Protein AF-A0A2G2MD37-F1 (afdb_monomer_lite)

pLDDT: mean 90.42, std 7.55, range [50.69, 98.19]

Secondary structure (DSSP, 8-state):
--HHHHHHHHHHHHHHHHHHHHHHHHHHHTS--HHHHHHHHHHHHHHHHHHHHHHHHHTS----HHHHHHHHHHHHHHHHHHHHHHHHH---HHHHHHHHHHHHHHHHHHHHHHHHHHHHHHTTT-

Sequence (126 aa):
MPEALLNATILFSIALVLYTIAIWSERLSRQLKKWHVLVFFAGVVTDFIATGITIKFIGAIVFTPHALFGFAALILMLLHFLWALMVLADNNQQRANLFHRFGLFVWGVWLISYLTGFILGMNKLF

Radius of gyration: 15.37 Å; chains: 1; bounding box: 33×20×50 Å

Structure (mmCIF, N/CA/C/O backbone):
data_AF-A0A2G2MD37-F1
#
_entry.id   AF-A0A2G2MD37-F1
#
loop_
_atom_site.group_PDB
_atom_site.id
_atom_site.type_symbol
_atom_site.label_atom_id
_atom_site.label_alt_id
_atom_site.label_comp_id
_atom_site.label_asym_id
_atom_site.label_entity_id
_atom_site.label_seq_id
_atom_site.pdbx_PDB_ins_code
_atom_site.Cartn_x
_atom_site.Cartn_y
_atom_site.Cartn_z
_atom_site.occupancy
_atom_site.B_iso_or_equiv
_atom_site.auth_seq_id
_atom_site.auth_comp_id
_atom_site.auth_asym_id
_atom_site.auth_atom_id
_atom_site.pdbx_PDB_model_num
ATOM 1 N N . MET A 1 1 ? 1.052 0.282 -24.178 1.00 62.75 1 MET A N 1
ATOM 2 C CA . MET A 1 1 ? 1.931 -0.210 -23.089 1.00 62.75 1 MET A CA 1
ATOM 3 C C . MET A 1 1 ? 2.164 -1.706 -23.265 1.00 62.75 1 MET A C 1
ATOM 5 O O . MET A 1 1 ? 1.235 -2.376 -23.695 1.00 62.75 1 MET A O 1
ATOM 9 N N . PRO A 1 2 ? 3.360 -2.224 -22.943 1.00 81.38 2 PRO A N 1
ATOM 10 C CA . PRO A 1 2 ? 3.631 -3.663 -22.865 1.00 81.38 2 PRO A CA 1
ATOM 11 C C . PRO A 1 2 ? 2.653 -4.372 -21.916 1.00 81.38 2 PRO A C 1
ATOM 13 O O . PRO A 1 2 ? 2.324 -3.815 -20.867 1.00 81.38 2 PRO A O 1
ATOM 16 N N . GLU A 1 3 ? 2.230 -5.597 -22.242 1.00 87.00 3 GLU A N 1
ATOM 17 C CA . GLU A 1 3 ? 1.233 -6.357 -21.462 1.00 87.00 3 GLU A CA 1
ATOM 18 C C . GLU A 1 3 ? 1.613 -6.502 -19.980 1.00 87.00 3 GLU A C 1
ATOM 20 O O . GLU A 1 3 ? 0.777 -6.332 -19.096 1.00 87.00 3 GLU A O 1
ATOM 25 N N . ALA A 1 4 ? 2.898 -6.728 -19.689 1.00 88.62 4 ALA A N 1
ATOM 26 C CA . ALA A 1 4 ? 3.391 -6.848 -18.318 1.00 88.62 4 ALA A CA 1
ATOM 27 C C . ALA A 1 4 ? 3.179 -5.565 -17.493 1.00 88.62 4 ALA A C 1
ATOM 29 O O . ALA A 1 4 ? 2.816 -5.640 -16.320 1.00 88.62 4 ALA A O 1
ATOM 30 N N . LEU A 1 5 ? 3.369 -4.388 -18.104 1.00 86.62 5 LEU A N 1
ATOM 31 C CA . LEU A 1 5 ? 3.154 -3.105 -17.433 1.00 86.62 5 LEU A CA 1
ATOM 32 C C . LEU A 1 5 ? 1.667 -2.801 -17.258 1.00 86.62 5 LEU A C 1
ATOM 34 O O . LEU A 1 5 ? 1.291 -2.269 -16.220 1.00 86.62 5 LEU A O 1
ATOM 38 N N . LEU A 1 6 ? 0.819 -3.181 -18.219 1.00 89.31 6 LEU A N 1
ATOM 39 C CA . LEU A 1 6 ? -0.632 -3.074 -18.062 1.00 89.31 6 LEU A CA 1
ATOM 40 C C . LEU A 1 6 ? -1.120 -3.925 -16.879 1.00 89.31 6 LEU A C 1
ATOM 42 O O . LEU A 1 6 ? -1.846 -3.425 -16.021 1.00 89.31 6 LEU A O 1
ATOM 46 N N . ASN A 1 7 ? -0.662 -5.177 -16.788 1.00 91.44 7 ASN A N 1
ATOM 47 C CA . ASN A 1 7 ? -0.989 -6.070 -15.676 1.00 91.44 7 ASN A CA 1
ATOM 48 C C . ASN A 1 7 ? -0.516 -5.499 -14.333 1.00 91.44 7 ASN A C 1
ATOM 50 O O . ASN A 1 7 ? -1.273 -5.512 -13.363 1.00 91.44 7 ASN A O 1
ATOM 54 N N . ALA A 1 8 ? 0.700 -4.944 -14.275 1.00 92.69 8 ALA A N 1
ATOM 55 C CA . ALA A 1 8 ? 1.196 -4.270 -13.078 1.00 92.69 8 ALA A CA 1
ATOM 56 C C . ALA A 1 8 ? 0.317 -3.067 -12.693 1.00 92.69 8 ALA A C 1
ATOM 58 O O . ALA A 1 8 ? -0.060 -2.945 -11.533 1.00 92.69 8 ALA A O 1
ATOM 59 N N . THR A 1 9 ? -0.082 -2.217 -13.645 1.00 91.75 9 THR A N 1
ATOM 60 C CA . THR A 1 9 ? -0.976 -1.071 -13.388 1.00 91.75 9 THR A CA 1
ATOM 61 C C . THR A 1 9 ? -2.352 -1.499 -12.871 1.00 91.75 9 THR A C 1
ATOM 63 O O . THR A 1 9 ? -2.877 -0.881 -11.941 1.00 91.75 9 THR A O 1
ATOM 66 N N . ILE A 1 10 ? -2.928 -2.574 -13.418 1.00 93.31 10 ILE A N 1
ATOM 67 C CA . ILE A 1 10 ? -4.187 -3.144 -12.918 1.00 93.31 10 ILE A CA 1
ATOM 68 C C . ILE A 1 10 ? -4.010 -3.621 -11.473 1.00 93.31 10 ILE A C 1
ATOM 70 O O . ILE A 1 10 ? -4.830 -3.298 -10.617 1.00 93.31 10 ILE A O 1
ATOM 74 N N . LEU A 1 11 ? -2.918 -4.328 -11.170 1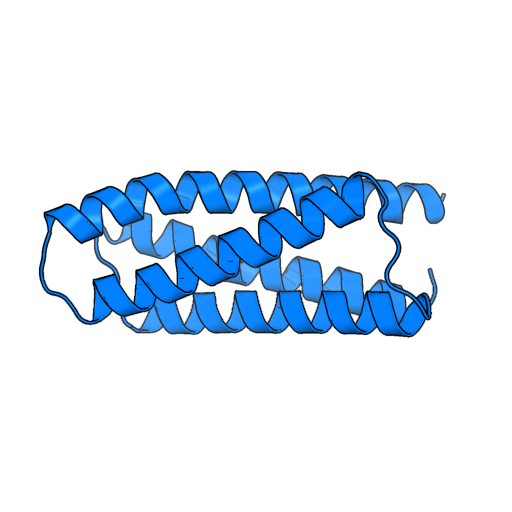.00 96.25 11 LEU A N 1
ATOM 75 C CA . LEU A 1 11 ? -2.629 -4.790 -9.812 1.00 96.25 11 LEU A CA 1
ATOM 76 C C . LEU A 1 11 ? -2.397 -3.625 -8.840 1.00 96.25 11 LEU A C 1
ATOM 78 O O . LEU A 1 11 ? -2.958 -3.649 -7.750 1.00 96.25 11 LEU A O 1
ATOM 82 N N . PHE A 1 12 ? -1.677 -2.571 -9.236 1.00 95.44 12 PHE A N 1
ATOM 83 C CA . PHE A 1 12 ? -1.554 -1.346 -8.434 1.00 95.44 12 PHE A CA 1
ATOM 84 C C . PHE A 1 12 ? -2.924 -0.713 -8.151 1.00 95.44 12 PHE A C 1
ATOM 86 O O . PHE A 1 12 ? -3.188 -0.271 -7.035 1.00 95.44 12 PHE A O 1
ATOM 93 N N . SER A 1 13 ? -3.833 -0.721 -9.129 1.00 95.56 13 SER A N 1
ATOM 94 C CA . SER A 1 13 ? -5.202 -0.214 -8.953 1.00 95.56 13 SER A CA 1
ATOM 95 C C . SER A 1 13 ? -6.015 -1.085 -7.985 1.00 95.56 13 SER A C 1
ATOM 97 O O . SER A 1 13 ? -6.744 -0.571 -7.139 1.00 95.56 13 SER A O 1
ATOM 99 N N . ILE A 1 14 ? -5.869 -2.411 -8.060 1.00 97.50 14 ILE A N 1
ATOM 100 C CA . ILE A 1 14 ? -6.499 -3.345 -7.115 1.00 97.50 14 ILE A CA 1
ATOM 101 C C . ILE A 1 14 ? -5.933 -3.133 -5.705 1.00 97.50 14 ILE A C 1
ATOM 103 O O . ILE A 1 14 ? -6.701 -3.047 -4.747 1.00 97.50 14 ILE A O 1
ATOM 107 N N . ALA A 1 15 ? -4.613 -2.983 -5.571 1.00 97.19 15 ALA A N 1
ATOM 108 C CA . ALA A 1 15 ? -3.956 -2.681 -4.303 1.00 97.19 15 ALA A CA 1
ATOM 109 C C . ALA A 1 15 ? -4.469 -1.366 -3.699 1.00 97.19 15 ALA A C 1
ATOM 111 O O . ALA A 1 15 ? -4.774 -1.333 -2.507 1.00 97.19 15 ALA A O 1
ATOM 112 N N . LEU A 1 16 ? -4.665 -0.324 -4.519 1.00 96.56 16 LEU A N 1
ATOM 113 C CA . LEU A 1 16 ? -5.268 0.945 -4.098 1.00 96.56 16 LEU A CA 1
ATOM 114 C C . LEU A 1 16 ? -6.660 0.728 -3.502 1.00 96.56 16 LEU A C 1
ATOM 116 O O . LEU A 1 16 ? -6.954 1.241 -2.420 1.00 96.56 16 LEU A O 1
ATOM 120 N N . VAL A 1 17 ? -7.520 -0.024 -4.192 1.00 97.56 17 VAL A N 1
ATOM 121 C CA . VAL A 1 17 ? -8.889 -0.295 -3.732 1.00 97.56 17 VAL A CA 1
ATOM 122 C C . VAL A 1 17 ? -8.866 -1.077 -2.422 1.00 97.56 17 VAL A C 1
ATOM 124 O O . VAL A 1 17 ? -9.502 -0.659 -1.455 1.00 97.56 17 VAL A O 1
ATOM 127 N N . LEU A 1 18 ? -8.094 -2.164 -2.351 1.00 97.56 18 LEU A N 1
ATOM 128 C CA . LEU A 1 18 ? -7.967 -2.984 -1.144 1.00 97.56 18 LEU A CA 1
ATOM 129 C C . LEU A 1 18 ? -7.436 -2.167 0.034 1.00 97.56 18 LEU A C 1
ATOM 131 O O . LEU A 1 18 ? -8.015 -2.193 1.120 1.00 97.56 18 LEU A O 1
ATOM 135 N N . TYR A 1 19 ? -6.375 -1.390 -0.178 1.00 95.25 19 TYR A N 1
ATOM 136 C CA . TYR A 1 19 ? -5.783 -0.593 0.885 1.00 95.25 19 TYR A CA 1
ATOM 137 C C . TYR A 1 19 ? -6.728 0.514 1.366 1.00 95.25 19 TYR A C 1
ATOM 139 O O . TYR A 1 19 ? -6.886 0.727 2.569 1.00 95.25 19 TYR A O 1
ATOM 147 N N . THR A 1 20 ? -7.435 1.163 0.441 1.00 96.19 20 THR A N 1
ATOM 148 C CA . THR A 1 20 ? -8.461 2.159 0.772 1.00 96.19 20 THR A CA 1
ATOM 149 C C . THR A 1 20 ? -9.584 1.535 1.593 1.00 96.19 20 THR A C 1
ATOM 151 O O . THR A 1 20 ? -9.944 2.079 2.636 1.00 96.19 20 THR A O 1
ATOM 154 N N . ILE A 1 21 ? -10.096 0.366 1.192 1.00 96.06 21 ILE A N 1
ATOM 155 C CA . ILE A 1 21 ? -11.115 -0.354 1.964 1.00 96.06 21 ILE A CA 1
ATOM 156 C C . ILE A 1 21 ? -10.589 -0.662 3.366 1.00 96.06 21 ILE A C 1
ATOM 158 O O . ILE A 1 21 ? -11.287 -0.375 4.336 1.00 96.06 21 ILE A O 1
ATOM 162 N N . ALA A 1 22 ? -9.368 -1.185 3.496 1.00 93.81 22 ALA A N 1
ATOM 163 C CA . ALA A 1 22 ? -8.785 -1.525 4.790 1.00 93.81 22 ALA A CA 1
ATOM 164 C C . ALA A 1 22 ? -8.716 -0.322 5.746 1.00 93.81 22 ALA A C 1
ATOM 166 O O . ALA A 1 22 ? -9.150 -0.435 6.889 1.00 93.81 22 ALA A O 1
ATOM 167 N N . ILE A 1 23 ? -8.233 0.834 5.280 1.00 93.69 23 ILE A N 1
ATOM 168 C CA . ILE A 1 23 ? -8.053 2.030 6.120 1.00 93.69 23 ILE A CA 1
ATOM 169 C C . ILE A 1 23 ? -9.379 2.729 6.432 1.00 93.69 23 ILE A C 1
ATOM 171 O O . ILE A 1 23 ? -9.628 3.133 7.569 1.00 93.69 23 ILE A O 1
ATOM 175 N N . TRP A 1 24 ? -10.255 2.884 5.440 1.00 94.00 24 TRP A N 1
ATOM 176 C CA . TRP A 1 24 ? -11.491 3.645 5.625 1.00 94.00 24 TRP A CA 1
ATOM 177 C C . TRP A 1 24 ? -12.563 2.862 6.383 1.00 94.00 24 TRP A C 1
ATOM 179 O O . TRP A 1 24 ? -13.283 3.450 7.191 1.00 94.00 24 TRP A O 1
ATOM 189 N N . SER A 1 25 ? -12.656 1.544 6.185 1.00 90.94 25 SER A N 1
ATOM 190 C CA . SER A 1 25 ? -13.580 0.704 6.964 1.00 90.94 25 SER A CA 1
ATOM 191 C C . SER A 1 25 ? -13.181 0.612 8.437 1.00 90.94 25 SER A C 1
ATOM 193 O O . SER A 1 25 ? -14.031 0.686 9.328 1.00 90.94 25 SER A O 1
ATOM 195 N N . GLU A 1 26 ? -11.880 0.540 8.701 1.00 90.50 26 GLU A N 1
ATOM 196 C CA . GLU A 1 26 ? -11.314 0.576 10.04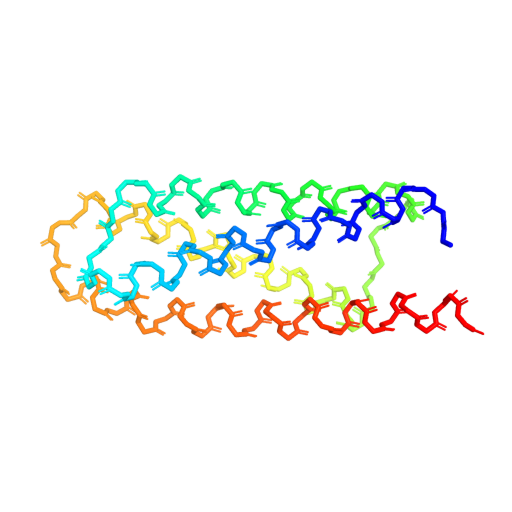0 1.00 90.50 26 GLU A CA 1
ATOM 197 C C . GLU A 1 26 ? -11.666 1.889 10.743 1.00 90.50 26 GLU A C 1
ATOM 199 O O . GLU A 1 26 ? -12.278 1.869 11.815 1.00 90.50 26 GLU A O 1
ATOM 204 N N . ARG A 1 27 ? -11.447 3.021 10.070 1.00 88.12 27 ARG A N 1
ATOM 205 C CA . ARG A 1 27 ? -11.822 4.349 10.564 1.00 88.12 27 ARG A CA 1
ATOM 206 C C . ARG A 1 27 ? -13.324 4.499 10.815 1.00 88.12 27 ARG A C 1
ATOM 208 O O . ARG A 1 27 ? -13.714 5.067 11.834 1.00 88.12 27 ARG A O 1
ATOM 215 N N . LEU A 1 28 ? -14.169 3.999 9.913 1.00 88.19 28 LEU A N 1
ATOM 216 C CA . LEU A 1 28 ? -15.624 4.088 10.061 1.00 88.19 28 LEU A CA 1
ATOM 217 C C . LEU A 1 28 ? -16.129 3.239 11.236 1.00 88.19 28 LEU A C 1
ATOM 219 O O . LEU A 1 28 ? -17.027 3.649 11.967 1.00 88.19 28 LEU A O 1
ATOM 223 N N . SER A 1 29 ? -15.527 2.069 11.441 1.00 84.19 29 SER A N 1
ATOM 224 C CA . SER A 1 29 ? -15.903 1.149 12.516 1.00 84.19 29 SER A CA 1
ATOM 225 C C . SER A 1 29 ? -15.321 1.510 13.890 1.00 84.19 29 SER A C 1
ATOM 227 O O . SER A 1 29 ? -15.759 0.926 14.885 1.00 84.19 29 SER A O 1
ATOM 229 N N . ARG A 1 30 ? -14.366 2.457 13.949 1.00 83.44 30 ARG A N 1
ATOM 230 C CA . ARG A 1 30 ? -13.621 2.893 15.151 1.00 83.44 30 ARG A CA 1
ATOM 231 C C . ARG A 1 30 ? -12.925 1.757 15.911 1.00 83.44 30 ARG A C 1
ATOM 233 O O . ARG A 1 30 ? -12.677 1.865 17.110 1.00 83.44 30 ARG A O 1
ATOM 240 N N . GLN A 1 31 ? -12.681 0.638 15.237 1.00 85.12 31 GLN A N 1
ATOM 241 C CA . GLN A 1 31 ? -12.046 -0.535 15.822 1.00 85.12 31 GLN A CA 1
ATOM 242 C C . GLN A 1 31 ? -11.332 -1.342 14.739 1.00 85.12 31 GLN A C 1
ATOM 244 O O . GLN A 1 31 ? -11.879 -1.598 13.664 1.00 85.12 31 GLN A O 1
ATOM 249 N N . LEU A 1 32 ? -10.126 -1.818 15.033 1.00 88.69 32 LEU A N 1
ATOM 250 C CA . LEU A 1 32 ? -9.416 -2.718 14.135 1.00 88.69 32 LEU A CA 1
ATOM 251 C C . LEU A 1 32 ? -9.973 -4.144 14.272 1.00 88.69 32 LEU A C 1
ATOM 253 O O . LEU A 1 32 ? -9.879 -4.767 15.326 1.00 88.69 32 LEU A O 1
ATOM 257 N N . LYS A 1 33 ? -10.558 -4.677 13.196 1.00 90.31 33 LYS A N 1
ATOM 258 C CA . LYS A 1 33 ? -11.077 -6.049 13.122 1.00 90.31 33 LYS A CA 1
ATOM 259 C C . LYS A 1 33 ? -10.140 -6.925 12.302 1.00 90.31 33 LYS A C 1
ATOM 261 O O . LYS A 1 33 ? -9.474 -6.447 11.386 1.00 90.31 33 LYS A O 1
ATOM 266 N N . LYS A 1 34 ? -10.180 -8.238 12.555 1.00 92.88 34 LYS A N 1
ATOM 267 C CA . LYS A 1 34 ? -9.392 -9.241 11.812 1.00 92.88 34 LYS A CA 1
ATOM 268 C C . LYS A 1 34 ? -9.555 -9.115 10.293 1.00 92.88 34 LYS A C 1
ATOM 270 O O . LYS A 1 34 ? -8.582 -9.232 9.562 1.00 92.88 34 LYS A O 1
ATOM 275 N N . TRP A 1 35 ? -10.768 -8.830 9.817 1.00 93.75 35 TRP A N 1
ATOM 276 C CA . TRP A 1 35 ? -11.021 -8.700 8.384 1.00 93.75 35 TRP A CA 1
ATOM 277 C C . TRP A 1 35 ? -10.355 -7.459 7.762 1.00 93.75 35 TRP A C 1
ATOM 279 O O . TRP A 1 35 ? -9.881 -7.563 6.635 1.00 93.75 35 TRP A O 1
ATOM 289 N N . HIS A 1 36 ? -10.235 -6.331 8.486 1.00 93.69 36 HIS A N 1
ATOM 290 C CA . HIS A 1 36 ? -9.486 -5.159 7.997 1.00 93.69 36 HIS A CA 1
ATOM 291 C C . HIS A 1 36 ? -8.037 -5.552 7.714 1.00 93.69 36 HIS A C 1
ATOM 293 O O . HIS A 1 36 ? -7.497 -5.214 6.669 1.00 93.69 36 HIS A O 1
ATOM 299 N N . VAL A 1 37 ? -7.434 -6.323 8.625 1.00 94.88 37 VAL A N 1
ATOM 300 C CA . VAL A 1 37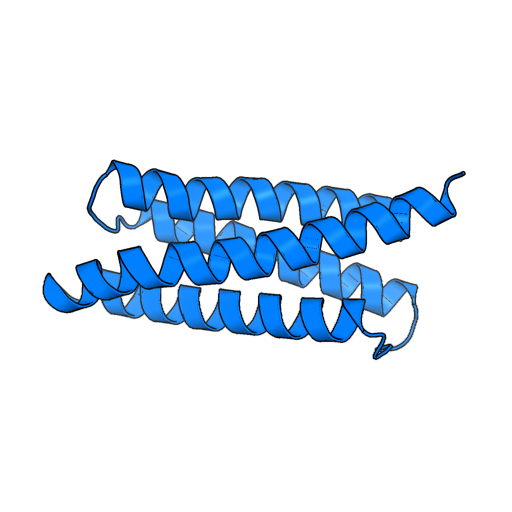 ? -6.058 -6.812 8.493 1.00 94.88 37 VAL A CA 1
ATOM 301 C C . VAL A 1 37 ? -5.920 -7.783 7.320 1.00 94.88 37 VAL A C 1
ATOM 303 O O . VAL A 1 37 ? -4.945 -7.688 6.585 1.00 94.88 37 VAL A O 1
ATOM 306 N N . LEU A 1 38 ? -6.896 -8.667 7.081 1.00 96.88 38 LEU A N 1
ATOM 307 C CA . LEU A 1 38 ? -6.885 -9.557 5.910 1.00 96.88 38 LEU A CA 1
ATOM 308 C C . LEU A 1 38 ? -6.952 -8.779 4.587 1.00 96.88 38 LEU A C 1
ATOM 310 O O . LEU A 1 38 ? -6.189 -9.067 3.667 1.00 96.88 38 LEU A O 1
ATOM 314 N N . VAL A 1 39 ? -7.827 -7.773 4.495 1.00 97.06 39 VAL A N 1
ATOM 315 C CA . VAL A 1 39 ? -7.930 -6.911 3.305 1.00 97.06 39 VAL A CA 1
ATOM 316 C C . VAL A 1 39 ? -6.661 -6.077 3.128 1.00 97.06 39 VAL A C 1
ATOM 318 O O . VAL A 1 39 ? -6.159 -5.945 2.012 1.00 97.06 39 VAL A O 1
ATOM 321 N N . PHE A 1 40 ? -6.094 -5.569 4.224 1.00 96.69 40 PHE A N 1
ATOM 322 C CA . PHE A 1 40 ? -4.834 -4.836 4.197 1.00 96.69 40 PHE A CA 1
ATOM 323 C C . PHE A 1 40 ? -3.691 -5.732 3.696 1.00 96.69 40 PHE A C 1
ATOM 325 O O . PHE A 1 40 ? -2.966 -5.351 2.781 1.00 96.69 40 PHE A O 1
ATOM 332 N N . PHE A 1 41 ? -3.581 -6.954 4.220 1.00 97.69 41 PHE A N 1
ATOM 333 C CA . PHE A 1 41 ? -2.597 -7.933 3.765 1.00 97.69 41 PHE A CA 1
ATOM 334 C C . PHE A 1 41 ? -2.721 -8.211 2.264 1.00 97.69 41 PHE A C 1
ATOM 336 O O . PHE A 1 41 ? -1.723 -8.175 1.549 1.00 97.69 41 PHE A O 1
ATOM 343 N N . ALA A 1 42 ? -3.944 -8.424 1.770 1.00 98.06 42 ALA A N 1
ATOM 344 C CA . ALA A 1 42 ? -4.188 -8.618 0.344 1.00 98.06 42 ALA A CA 1
ATOM 345 C C . ALA A 1 42 ? -3.727 -7.406 -0.483 1.00 98.06 42 ALA A C 1
ATOM 347 O O . ALA A 1 42 ? -3.092 -7.585 -1.522 1.00 98.06 42 ALA A O 1
ATOM 348 N N . GLY A 1 43 ? -3.978 -6.182 -0.004 1.00 97.56 43 GLY A N 1
ATOM 349 C CA . GLY A 1 43 ? -3.476 -4.953 -0.624 1.00 97.56 43 GLY A CA 1
ATOM 350 C C . GLY A 1 43 ? -1.948 -4.914 -0.705 1.00 97.56 43 GLY A C 1
ATOM 351 O O . GLY A 1 43 ? -1.406 -4.710 -1.787 1.00 97.56 43 GLY A O 1
ATOM 352 N N . VAL A 1 44 ? -1.257 -5.194 0.407 1.00 97.50 44 VAL A N 1
ATOM 353 C CA . VAL A 1 44 ? 0.217 -5.237 0.481 1.00 97.50 44 VAL A CA 1
ATOM 354 C C . VAL A 1 44 ? 0.798 -6.266 -0.487 1.00 97.50 44 VAL A C 1
ATOM 356 O O . VAL A 1 44 ? 1.726 -5.967 -1.235 1.00 97.50 44 VAL A O 1
ATOM 359 N N . VAL A 1 45 ? 0.263 -7.490 -0.483 1.00 98.19 45 VAL A N 1
ATOM 360 C CA . VAL A 1 45 ? 0.742 -8.573 -1.353 1.00 98.19 45 VAL A CA 1
ATOM 361 C C . VAL A 1 45 ? 0.531 -8.215 -2.821 1.00 98.19 45 VAL A C 1
ATOM 363 O O . VAL A 1 45 ? 1.425 -8.426 -3.638 1.00 98.19 45 VAL A O 1
ATOM 366 N N . THR A 1 46 ? -0.621 -7.633 -3.155 1.00 97.75 46 THR A N 1
ATOM 367 C CA . THR A 1 46 ? -0.921 -7.199 -4.524 1.00 97.75 46 THR A CA 1
ATOM 368 C C . THR A 1 46 ? 0.062 -6.120 -4.990 1.00 97.75 46 THR A C 1
ATOM 370 O O . THR A 1 46 ? 0.597 -6.225 -6.093 1.00 97.75 46 THR A O 1
ATOM 373 N N . ASP A 1 47 ? 0.362 -5.133 -4.139 1.00 96.75 47 ASP A N 1
ATOM 374 C CA . ASP A 1 47 ? 1.320 -4.055 -4.426 1.00 96.75 47 ASP A CA 1
ATOM 375 C C . ASP A 1 47 ? 2.755 -4.584 -4.607 1.00 96.75 47 ASP A C 1
ATOM 377 O O . ASP A 1 47 ? 3.475 -4.229 -5.548 1.00 96.75 47 ASP A O 1
ATOM 381 N N . PHE A 1 48 ? 3.156 -5.528 -3.752 1.00 97.06 48 PHE A N 1
ATOM 382 C CA . PHE A 1 48 ? 4.448 -6.201 -3.846 1.00 97.06 48 PHE A CA 1
ATOM 383 C C . PHE A 1 48 ? 4.589 -7.000 -5.153 1.00 97.06 48 PHE A C 1
ATOM 385 O O . PHE A 1 48 ? 5.618 -6.912 -5.827 1.00 97.06 48 PHE A O 1
ATOM 392 N N . ILE A 1 49 ? 3.548 -7.739 -5.557 1.00 97.56 49 ILE A N 1
ATOM 393 C CA . ILE A 1 49 ? 3.529 -8.484 -6.826 1.00 97.56 49 ILE A CA 1
ATOM 394 C C . ILE A 1 49 ? 3.603 -7.523 -8.021 1.00 97.56 49 ILE A C 1
ATOM 396 O O . ILE A 1 49 ? 4.400 -7.753 -8.932 1.00 97.56 49 ILE A O 1
ATOM 400 N N . ALA A 1 50 ? 2.826 -6.436 -8.016 1.00 95.62 50 ALA A N 1
ATOM 401 C CA . ALA A 1 50 ? 2.844 -5.423 -9.075 1.00 95.62 50 ALA A CA 1
ATOM 402 C C . ALA A 1 50 ? 4.240 -4.793 -9.244 1.00 95.62 50 ALA A C 1
ATOM 404 O O . ALA A 1 50 ? 4.756 -4.661 -10.362 1.00 95.62 50 ALA A O 1
ATOM 405 N N . THR A 1 51 ? 4.896 -4.488 -8.122 1.00 95.06 51 THR A N 1
ATOM 406 C CA . THR A 1 51 ? 6.278 -3.998 -8.080 1.00 95.06 51 THR A CA 1
ATOM 407 C C . THR A 1 51 ? 7.254 -5.030 -8.654 1.00 95.06 51 THR A C 1
ATOM 409 O O . THR A 1 51 ? 8.081 -4.694 -9.503 1.00 95.06 51 THR A O 1
ATOM 412 N N . GLY A 1 52 ? 7.127 -6.302 -8.264 1.00 95.56 52 GLY A N 1
ATOM 413 C CA . GLY A 1 52 ? 7.959 -7.394 -8.775 1.00 95.56 52 GLY A CA 1
ATOM 414 C C . GLY A 1 52 ? 7.822 -7.608 -10.286 1.00 95.56 52 GLY A C 1
ATOM 415 O O . GLY A 1 52 ? 8.829 -7.770 -10.977 1.00 95.56 52 GLY A O 1
ATOM 416 N N . ILE A 1 53 ? 6.598 -7.542 -10.823 1.00 94.88 53 ILE A N 1
ATOM 417 C CA . ILE A 1 53 ? 6.342 -7.599 -12.273 1.00 94.88 53 ILE A CA 1
ATOM 418 C C . ILE A 1 53 ? 7.031 -6.430 -12.981 1.00 94.88 53 ILE A C 1
ATOM 420 O O . ILE A 1 53 ? 7.688 -6.634 -14.001 1.00 94.88 53 ILE A O 1
ATOM 424 N N . THR A 1 54 ? 6.932 -5.223 -12.419 1.00 92.44 54 THR A N 1
ATOM 425 C CA . THR A 1 54 ? 7.557 -4.018 -12.983 1.00 92.44 54 THR A CA 1
ATOM 426 C C . THR A 1 54 ? 9.082 -4.137 -13.018 1.00 92.44 54 THR A C 1
ATOM 428 O O . THR A 1 54 ? 9.688 -3.897 -14.060 1.00 92.44 54 THR A O 1
ATOM 431 N N . ILE A 1 55 ? 9.713 -4.575 -11.921 1.00 94.00 55 ILE A N 1
ATOM 432 C CA . ILE A 1 55 ? 11.169 -4.789 -11.852 1.00 94.00 55 ILE A CA 1
ATOM 433 C C . ILE A 1 55 ? 11.606 -5.865 -12.847 1.00 94.00 55 ILE A C 1
ATOM 435 O O . ILE A 1 55 ? 12.568 -5.664 -13.587 1.00 94.00 55 ILE A O 1
ATOM 439 N N . LYS A 1 56 ? 10.888 -6.994 -12.905 1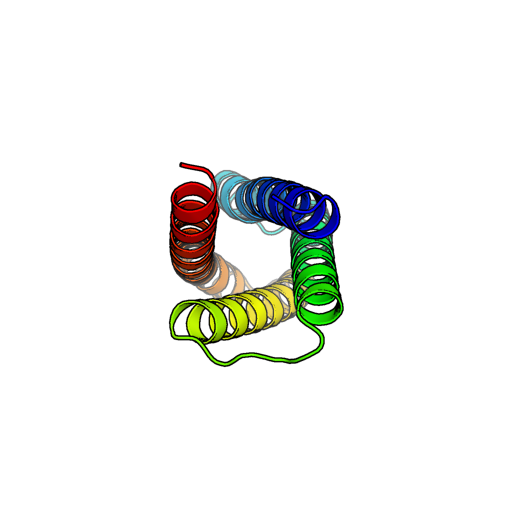.00 94.06 56 LYS A N 1
ATOM 440 C CA . LYS A 1 56 ? 11.191 -8.085 -13.839 1.00 94.06 56 LYS A CA 1
ATOM 441 C C . LYS A 1 56 ? 11.078 -7.632 -15.294 1.00 94.06 56 LYS A C 1
ATOM 443 O O . LYS A 1 56 ? 11.900 -8.032 -16.110 1.00 94.06 56 LYS A O 1
ATOM 448 N N . PHE A 1 57 ? 10.082 -6.806 -15.610 1.00 90.94 57 PHE A N 1
ATOM 449 C CA . PHE A 1 57 ? 9.899 -6.254 -16.948 1.00 90.94 57 PHE A CA 1
ATOM 450 C C . PHE A 1 57 ? 11.017 -5.275 -17.332 1.00 90.94 57 PHE A C 1
ATOM 452 O O . PHE A 1 57 ? 11.532 -5.346 -18.442 1.00 90.94 57 PHE A O 1
ATOM 459 N N . ILE A 1 58 ? 11.409 -4.379 -16.420 1.00 90.25 58 ILE A N 1
ATOM 460 C CA . ILE A 1 58 ? 12.510 -3.430 -16.650 1.00 90.25 58 ILE A CA 1
ATOM 461 C C . ILE A 1 58 ? 13.865 -4.159 -16.719 1.00 90.25 58 ILE A C 1
ATOM 463 O O . ILE A 1 58 ? 14.779 -3.697 -17.397 1.00 90.25 58 ILE A O 1
ATOM 467 N N . GLY A 1 59 ? 14.002 -5.292 -16.025 1.00 92.50 59 GLY A N 1
ATOM 468 C CA . GLY A 1 59 ? 15.234 -6.084 -15.950 1.00 92.50 59 GLY A CA 1
ATOM 469 C C . GLY A 1 59 ? 16.239 -5.579 -14.910 1.00 92.50 59 GLY A C 1
ATOM 470 O O . GLY A 1 59 ? 17.294 -6.183 -14.735 1.00 92.50 59 GLY A O 1
ATOM 471 N N . ALA A 1 60 ? 15.919 -4.494 -14.202 1.00 90.19 60 ALA A N 1
ATOM 472 C CA . ALA A 1 60 ? 16.735 -3.918 -13.140 1.00 90.19 60 ALA A CA 1
ATOM 473 C C . ALA A 1 60 ? 15.877 -3.087 -12.175 1.00 90.19 60 ALA A C 1
ATOM 475 O O . ALA A 1 60 ? 14.793 -2.612 -12.525 1.00 90.19 60 ALA A O 1
ATOM 476 N N . ILE A 1 61 ? 16.392 -2.860 -10.965 1.00 90.31 61 ILE A N 1
ATOM 477 C CA . ILE A 1 61 ? 15.852 -1.839 -10.063 1.00 90.31 61 ILE A CA 1
ATOM 478 C C . ILE A 1 61 ? 16.387 -0.484 -10.525 1.00 90.31 61 ILE A C 1
ATOM 480 O O . ILE A 1 61 ? 17.594 -0.249 -10.504 1.00 90.31 61 ILE A O 1
ATOM 484 N N . VAL A 1 62 ? 15.490 0.411 -10.937 1.00 89.38 62 VAL A N 1
ATOM 485 C CA . VAL A 1 62 ? 15.844 1.760 -11.397 1.00 89.38 62 VAL A CA 1
ATOM 486 C C . VAL A 1 62 ? 15.368 2.786 -10.376 1.00 89.38 62 VAL A C 1
ATOM 488 O O . VAL A 1 62 ? 14.171 2.920 -10.129 1.00 89.38 62 VAL A O 1
ATOM 491 N N . PHE A 1 63 ? 16.301 3.550 -9.810 1.00 89.06 63 PHE A N 1
ATOM 492 C CA . PHE A 1 63 ? 16.013 4.576 -8.805 1.00 89.06 63 PHE A CA 1
ATOM 493 C C . PHE A 1 63 ? 15.648 5.919 -9.445 1.00 89.06 63 PHE A C 1
ATOM 495 O O . PHE A 1 63 ? 16.406 6.884 -9.405 1.00 89.06 63 PHE A O 1
ATOM 502 N N . THR A 1 64 ? 14.464 5.986 -10.050 1.00 90.31 64 THR A N 1
ATOM 503 C CA . THR A 1 64 ? 13.856 7.274 -10.418 1.00 90.31 64 THR A CA 1
ATOM 504 C C . THR A 1 64 ? 13.244 7.948 -9.182 1.00 90.31 64 THR A C 1
ATOM 506 O O . THR A 1 64 ? 12.951 7.252 -8.206 1.00 90.31 64 THR A O 1
ATOM 509 N N . PRO A 1 65 ? 12.974 9.269 -9.200 1.00 89.44 65 PRO A N 1
ATOM 510 C CA . PRO A 1 65 ? 12.252 9.924 -8.109 1.00 89.44 65 PRO A CA 1
ATOM 511 C C . PRO A 1 65 ? 10.930 9.221 -7.776 1.00 89.44 65 PRO A C 1
ATOM 513 O O . PRO A 1 65 ? 10.680 8.911 -6.616 1.00 89.44 65 PRO A O 1
ATOM 516 N N . HIS A 1 66 ? 10.131 8.870 -8.790 1.00 88.94 66 HIS A N 1
ATOM 517 C CA . HIS A 1 66 ? 8.898 8.106 -8.589 1.00 88.94 66 HIS A CA 1
ATOM 518 C C . HIS A 1 66 ? 9.165 6.732 -7.953 1.00 88.94 66 HIS A C 1
ATOM 520 O O . HIS A 1 66 ? 8.495 6.379 -6.990 1.00 88.94 66 HIS A O 1
ATOM 526 N N . ALA A 1 67 ? 10.162 5.980 -8.431 1.00 90.25 67 ALA A N 1
ATOM 527 C CA . ALA A 1 67 ? 10.486 4.667 -7.871 1.00 90.25 67 ALA A CA 1
ATOM 528 C C . ALA A 1 67 ? 10.945 4.753 -6.406 1.00 90.25 67 ALA A C 1
ATOM 530 O O . ALA A 1 67 ? 10.541 3.928 -5.595 1.00 90.25 67 ALA A O 1
ATOM 531 N N . LEU A 1 68 ? 11.734 5.770 -6.042 1.00 92.38 68 LEU A N 1
ATOM 532 C CA . LEU A 1 68 ? 12.127 6.019 -4.652 1.00 92.38 68 LEU A CA 1
ATOM 533 C C . LEU A 1 68 ? 10.907 6.298 -3.765 1.00 92.38 68 LEU A C 1
ATOM 535 O O . LEU A 1 68 ? 10.770 5.684 -2.707 1.00 92.38 68 LEU A O 1
ATOM 539 N N . PHE A 1 69 ? 9.995 7.165 -4.216 1.00 92.56 69 PHE A N 1
ATOM 540 C CA . PHE A 1 69 ? 8.727 7.416 -3.525 1.00 92.56 69 PHE A CA 1
ATOM 541 C C . PHE A 1 69 ? 7.845 6.158 -3.445 1.00 92.56 69 PHE A C 1
ATOM 543 O O . PHE A 1 69 ? 7.233 5.907 -2.409 1.00 92.56 69 PHE A O 1
ATOM 550 N N . GLY A 1 70 ? 7.807 5.342 -4.499 1.00 93.12 70 GLY A N 1
ATOM 551 C CA . GLY A 1 70 ? 7.118 4.049 -4.550 1.00 93.12 70 GLY A CA 1
ATOM 552 C C . GLY A 1 70 ? 7.645 3.062 -3.521 1.00 93.12 70 GLY A C 1
ATOM 553 O O . GLY A 1 70 ? 6.882 2.573 -2.693 1.00 93.12 70 GLY A O 1
ATOM 554 N N . PHE A 1 71 ? 8.956 2.828 -3.501 1.00 94.81 71 PHE A N 1
ATOM 555 C CA . PHE A 1 71 ? 9.573 1.931 -2.527 1.00 94.81 71 PHE A CA 1
ATOM 556 C C . PHE A 1 71 ? 9.391 2.426 -1.092 1.00 94.81 71 PHE A C 1
ATOM 558 O O . PHE A 1 71 ? 9.063 1.629 -0.215 1.00 94.81 71 PHE A O 1
ATOM 565 N N . ALA A 1 72 ? 9.541 3.731 -0.847 1.00 95.31 72 ALA A N 1
ATOM 566 C CA . ALA A 1 72 ? 9.291 4.308 0.470 1.00 95.31 72 ALA A CA 1
ATOM 567 C C . ALA A 1 72 ? 7.833 4.104 0.914 1.00 95.31 72 ALA A C 1
ATOM 569 O O . ALA A 1 72 ? 7.592 3.713 2.056 1.00 95.31 72 ALA A O 1
ATOM 570 N N . ALA A 1 73 ? 6.866 4.306 0.013 1.00 95.25 73 ALA A N 1
ATOM 571 C CA . ALA A 1 73 ? 5.452 4.077 0.290 1.00 95.25 73 ALA A CA 1
ATOM 572 C C . ALA A 1 73 ? 5.142 2.599 0.576 1.00 95.25 73 ALA A C 1
ATOM 574 O O . ALA A 1 73 ? 4.445 2.313 1.548 1.00 95.25 73 ALA A O 1
ATOM 575 N N . LEU A 1 74 ? 5.694 1.664 -0.204 1.00 95.50 74 LEU A N 1
ATOM 576 C CA . LEU A 1 74 ? 5.521 0.223 0.009 1.00 95.50 74 LEU A CA 1
ATOM 577 C C . LEU A 1 74 ? 6.128 -0.230 1.347 1.00 95.50 74 LEU A C 1
ATOM 579 O O . LEU A 1 74 ? 5.492 -0.967 2.100 1.00 95.50 74 LEU A O 1
ATOM 583 N N . ILE A 1 75 ? 7.329 0.248 1.691 1.00 96.31 75 ILE A N 1
ATOM 584 C CA . ILE A 1 75 ? 7.957 -0.029 2.993 1.00 96.31 75 ILE A CA 1
ATOM 585 C C . ILE A 1 75 ? 7.095 0.531 4.129 1.00 96.31 75 ILE A C 1
ATOM 587 O O . ILE A 1 75 ? 6.843 -0.162 5.113 1.00 96.31 75 ILE A O 1
ATOM 591 N N . LEU A 1 76 ? 6.607 1.765 3.998 1.00 95.62 76 LEU A N 1
ATOM 592 C CA . LEU A 1 76 ? 5.761 2.388 5.013 1.00 95.62 76 LEU A CA 1
ATOM 593 C C . LEU A 1 76 ? 4.430 1.638 5.181 1.00 95.62 76 LEU A C 1
ATOM 595 O O . LEU A 1 76 ? 3.984 1.421 6.308 1.00 95.62 76 LEU A O 1
ATOM 599 N N . MET A 1 77 ? 3.829 1.191 4.078 1.00 95.25 77 MET A N 1
ATOM 600 C CA . MET A 1 77 ? 2.625 0.362 4.059 1.00 95.25 77 MET A CA 1
ATOM 601 C C . MET A 1 77 ? 2.858 -0.983 4.767 1.00 95.25 77 MET A C 1
ATOM 603 O O . MET A 1 77 ? 2.039 -1.387 5.592 1.00 95.25 77 MET A O 1
ATOM 607 N N . LEU A 1 78 ? 3.998 -1.638 4.516 1.00 96.12 78 LEU A N 1
ATOM 608 C CA . LEU A 1 78 ? 4.413 -2.872 5.194 1.00 96.12 78 LEU A CA 1
ATOM 609 C C . LEU A 1 78 ? 4.597 -2.673 6.702 1.00 96.12 78 LEU A C 1
ATOM 611 O O . LEU A 1 78 ? 4.063 -3.445 7.497 1.00 96.12 78 LEU A O 1
ATOM 615 N N . LEU A 1 79 ? 5.312 -1.623 7.112 1.00 95.31 79 LEU A N 1
ATOM 616 C CA . LEU A 1 79 ? 5.494 -1.291 8.528 1.00 95.31 79 LEU A CA 1
ATOM 617 C C . LEU A 1 79 ? 4.151 -1.010 9.210 1.00 95.31 79 LEU A C 1
ATOM 619 O O . LEU A 1 79 ? 3.912 -1.458 10.332 1.00 95.31 79 LEU A O 1
ATOM 623 N N . HIS A 1 80 ? 3.246 -0.316 8.521 1.00 94.62 80 HIS A N 1
ATOM 624 C CA . HIS A 1 80 ? 1.907 -0.059 9.028 1.00 94.62 80 HIS A CA 1
ATOM 625 C C . HIS A 1 80 ? 1.075 -1.344 9.152 1.00 94.62 80 HIS A C 1
ATOM 627 O O . HIS A 1 80 ? 0.376 -1.519 10.148 1.00 94.62 80 HIS A O 1
ATOM 633 N N . PHE A 1 81 ? 1.196 -2.278 8.208 1.00 95.38 81 PHE A N 1
ATOM 634 C CA . PHE A 1 81 ? 0.565 -3.594 8.302 1.00 95.38 81 PHE A CA 1
ATOM 635 C C . PHE A 1 81 ? 1.080 -4.404 9.503 1.00 95.38 81 PHE A C 1
ATOM 637 O O . PHE A 1 81 ? 0.283 -4.959 10.261 1.00 95.38 81 PHE A O 1
ATOM 644 N N . LEU A 1 82 ? 2.396 -4.423 9.739 1.00 94.50 82 LEU A N 1
ATOM 645 C CA . LEU A 1 82 ? 2.971 -5.069 10.925 1.00 94.50 82 LEU A CA 1
ATOM 646 C C . LEU A 1 82 ? 2.447 -4.436 12.218 1.00 94.50 82 LEU A C 1
ATOM 648 O O . LEU A 1 82 ? 2.112 -5.143 13.168 1.00 94.50 82 LEU A O 1
ATOM 652 N N . TRP A 1 83 ? 2.303 -3.111 12.243 1.00 93.38 83 TRP A N 1
ATOM 653 C CA . TRP A 1 83 ? 1.695 -2.428 13.378 1.00 93.38 83 TRP A CA 1
ATOM 654 C C . TRP A 1 83 ? 0.212 -2.799 13.545 1.00 93.38 83 TRP A C 1
ATOM 656 O O . TRP A 1 83 ? -0.237 -3.006 14.671 1.00 93.38 83 TRP A O 1
ATOM 666 N N . ALA A 1 84 ? -0.535 -2.987 12.454 1.00 92.56 84 ALA A N 1
ATOM 667 C CA . ALA A 1 84 ? -1.919 -3.461 12.507 1.00 92.56 84 ALA A CA 1
ATOM 668 C C . ALA A 1 84 ? -2.016 -4.839 13.183 1.00 92.56 84 ALA A C 1
ATOM 670 O O . ALA A 1 84 ? -2.900 -5.060 14.008 1.00 92.56 84 ALA A O 1
ATOM 671 N N . LEU A 1 85 ? -1.079 -5.751 12.901 1.00 93.06 85 LEU A N 1
ATOM 672 C CA . LEU A 1 85 ? -1.009 -7.050 13.579 1.00 93.06 85 LEU A CA 1
ATOM 673 C C . LEU A 1 85 ? -0.769 -6.898 15.085 1.00 93.06 85 LEU A C 1
ATOM 675 O O . LEU A 1 85 ? -1.436 -7.560 15.879 1.00 93.06 85 LEU A O 1
ATOM 679 N N . MET A 1 86 ? 0.136 -5.999 15.484 1.00 91.38 86 MET A N 1
ATOM 680 C CA . MET A 1 86 ? 0.406 -5.728 16.901 1.00 91.38 86 MET A CA 1
ATOM 681 C C . MET A 1 86 ? -0.809 -5.124 17.613 1.00 91.38 86 MET A C 1
ATOM 683 O O . MET A 1 86 ? -1.117 -5.536 18.725 1.00 91.38 86 MET A O 1
ATOM 687 N N . VAL A 1 87 ? -1.512 -4.177 16.980 1.00 90.81 87 VAL A N 1
ATOM 688 C CA . VAL A 1 87 ? -2.729 -3.551 17.530 1.00 90.81 87 VAL A CA 1
ATOM 689 C C . VAL A 1 87 ? -3.884 -4.544 17.594 1.00 90.81 87 VAL A C 1
ATOM 691 O O . VAL A 1 87 ? -4.667 -4.496 18.527 1.00 90.81 87 VAL A O 1
ATOM 694 N N . LEU A 1 88 ? -3.998 -5.468 16.642 1.00 89.81 88 LEU A N 1
ATOM 695 C CA . LEU A 1 88 ? -5.034 -6.500 16.671 1.00 89.81 88 LEU A CA 1
ATOM 696 C C . LEU A 1 88 ? -4.796 -7.533 17.786 1.00 89.81 88 LEU A C 1
ATOM 698 O O . LEU A 1 88 ? -5.755 -8.066 18.343 1.00 89.81 88 LEU A O 1
ATOM 702 N N . ALA A 1 89 ? -3.531 -7.840 18.085 1.00 87.56 89 ALA A N 1
ATOM 703 C CA . ALA A 1 89 ? -3.149 -8.758 19.158 1.00 87.56 89 ALA A CA 1
ATOM 704 C C . ALA A 1 89 ? -3.273 -8.134 20.557 1.00 87.56 89 ALA A C 1
ATOM 706 O O . ALA A 1 89 ? -3.219 -8.847 21.558 1.00 87.56 89 ALA A O 1
ATOM 707 N N . ASP A 1 90 ? -3.430 -6.816 20.631 1.00 81.44 90 ASP A N 1
ATOM 708 C CA . ASP A 1 90 ? -3.367 -6.062 21.863 1.00 81.44 90 ASP A CA 1
ATOM 709 C C . ASP A 1 90 ? -4.652 -5.269 22.128 1.00 81.44 90 ASP A C 1
ATOM 711 O O . ASP A 1 90 ? -5.165 -4.556 21.276 1.00 81.44 90 ASP A O 1
ATOM 715 N N . ASN A 1 91 ? -5.161 -5.334 23.356 1.00 73.62 91 ASN A N 1
ATOM 716 C CA . ASN A 1 91 ? -6.441 -4.717 23.709 1.00 73.62 91 ASN A CA 1
ATOM 717 C C . ASN A 1 91 ? -6.295 -3.255 24.195 1.00 73.62 91 ASN A C 1
ATOM 719 O O . ASN A 1 91 ? -7.152 -2.744 24.918 1.00 73.62 91 ASN A O 1
ATOM 723 N N . ASN A 1 92 ? -5.192 -2.571 23.854 1.00 80.00 92 ASN A N 1
ATOM 724 C CA . ASN A 1 92 ? -4.906 -1.214 24.321 1.00 80.00 92 ASN A CA 1
ATOM 725 C C . ASN A 1 92 ? -5.533 -0.147 23.408 1.00 80.00 92 ASN A C 1
ATOM 727 O O . ASN A 1 92 ? -5.058 0.138 22.305 1.00 80.00 92 ASN A O 1
ATOM 731 N N . GLN A 1 93 ? -6.554 0.532 23.929 1.00 78.06 93 GLN A N 1
ATOM 732 C CA . GLN A 1 93 ? -7.272 1.598 23.225 1.00 78.06 93 GLN A CA 1
ATOM 733 C C . GLN A 1 93 ? -6.383 2.790 22.822 1.00 78.06 93 GLN A C 1
ATOM 735 O O . GLN A 1 93 ? -6.638 3.426 21.798 1.00 78.06 93 GLN A O 1
ATOM 740 N N . GLN A 1 94 ? -5.321 3.101 23.575 1.00 80.25 94 GLN A N 1
ATOM 741 C CA . GLN A 1 94 ? -4.404 4.190 23.214 1.00 80.25 94 GLN A CA 1
ATOM 742 C C . GLN A 1 94 ? -3.608 3.852 21.948 1.00 80.25 94 GLN A C 1
ATOM 744 O O . GLN A 1 94 ? -3.466 4.700 21.064 1.00 80.25 94 GLN A O 1
ATOM 749 N N . ARG A 1 95 ? -3.141 2.600 21.823 1.00 80.25 95 ARG A N 1
ATOM 750 C CA . ARG A 1 95 ? -2.419 2.125 20.631 1.00 80.25 95 ARG A CA 1
ATOM 751 C C . ARG A 1 95 ? -3.323 2.100 19.400 1.00 80.25 95 ARG A C 1
ATOM 753 O O . ARG A 1 95 ? -2.895 2.553 18.341 1.00 80.25 95 ARG A O 1
ATOM 760 N N . ALA A 1 96 ? -4.576 1.672 19.555 1.00 81.38 96 ALA A N 1
ATOM 761 C CA . ALA A 1 96 ? -5.571 1.713 18.483 1.00 81.38 96 ALA A CA 1
ATOM 762 C C . ALA A 1 96 ? -5.852 3.147 17.990 1.00 81.38 96 ALA A C 1
ATOM 764 O O . ALA A 1 96 ? -5.873 3.405 16.788 1.00 81.38 96 ALA A O 1
ATOM 765 N N . ASN A 1 97 ? -5.976 4.115 18.903 1.00 81.62 97 ASN A N 1
ATOM 766 C CA . ASN A 1 97 ? -6.187 5.518 18.532 1.00 81.62 97 ASN A CA 1
ATOM 767 C C . ASN A 1 97 ? -4.997 6.133 17.781 1.00 81.62 97 ASN A C 1
ATOM 769 O O . ASN A 1 97 ? -5.192 6.931 16.858 1.00 81.62 97 ASN A O 1
ATOM 773 N N . LEU A 1 98 ? -3.764 5.780 18.158 1.00 83.94 98 LEU A N 1
ATOM 774 C CA . LEU A 1 98 ? -2.574 6.240 17.443 1.00 83.94 98 LEU A CA 1
ATOM 775 C C . LEU A 1 98 ? -2.500 5.617 16.041 1.00 83.94 98 LEU A C 1
ATOM 777 O O . LEU A 1 98 ? -2.256 6.329 15.065 1.00 83.94 98 LEU A O 1
ATOM 781 N N . PHE A 1 99 ? -2.803 4.321 15.938 1.00 86.06 99 PHE A N 1
ATOM 782 C CA . PHE A 1 99 ? -2.890 3.591 14.675 1.00 86.06 99 PHE A CA 1
ATOM 783 C C . PHE A 1 99 ? -3.908 4.223 13.710 1.00 86.06 99 PHE A C 1
ATOM 785 O O . PHE A 1 99 ? -3.559 4.502 12.564 1.00 86.06 99 PHE A O 1
ATOM 792 N N . HIS A 1 100 ? -5.110 4.569 14.188 1.00 83.69 100 HIS A N 1
ATOM 793 C CA . HIS A 1 100 ? -6.153 5.256 13.407 1.00 83.69 100 HIS A CA 1
ATOM 794 C C . HIS A 1 100 ? -5.680 6.556 12.735 1.00 83.69 100 HIS A C 1
ATOM 796 O O . HIS A 1 100 ? -6.081 6.889 11.610 1.00 83.69 100 HIS A O 1
ATOM 802 N N . ARG A 1 101 ? -4.876 7.355 13.448 1.00 84.06 101 ARG A N 1
ATOM 803 C CA . ARG A 1 101 ? -4.355 8.631 12.931 1.00 84.06 101 ARG A CA 1
ATOM 804 C C . ARG A 1 101 ? -3.222 8.394 11.947 1.00 84.06 101 ARG A C 1
ATOM 806 O O . ARG A 1 101 ? -3.212 8.997 10.877 1.00 84.06 101 ARG A O 1
ATOM 813 N N . PHE A 1 102 ? -2.307 7.497 12.300 1.00 89.06 102 PHE A N 1
ATOM 814 C CA . PHE A 1 102 ? -1.149 7.178 11.480 1.00 89.06 102 PHE A CA 1
ATOM 815 C C . PHE A 1 102 ? -1.540 6.499 10.161 1.00 89.06 102 PHE A C 1
ATOM 817 O O . PHE A 1 102 ? -0.981 6.829 9.120 1.00 89.06 102 PHE A O 1
ATOM 824 N N . GLY A 1 103 ? -2.556 5.632 10.164 1.00 88.62 103 GLY A N 1
ATOM 825 C CA . GLY A 1 103 ? -2.986 4.917 8.961 1.00 88.62 103 GLY A CA 1
ATOM 826 C C . GLY A 1 103 ? -3.483 5.816 7.835 1.00 88.62 103 GLY A C 1
ATOM 827 O O . GLY A 1 103 ? -3.178 5.556 6.674 1.00 88.62 103 GLY A O 1
ATOM 828 N N . LEU A 1 104 ? -4.154 6.929 8.157 1.00 91.75 104 LEU A N 1
ATOM 829 C CA . LEU A 1 104 ? -4.557 7.908 7.141 1.00 91.75 104 LEU A CA 1
ATOM 830 C C . LEU A 1 104 ? -3.346 8.605 6.507 1.00 91.75 104 LEU A C 1
ATOM 832 O O . LEU A 1 104 ? -3.348 8.860 5.305 1.00 91.75 104 LEU A O 1
ATOM 836 N N . PHE A 1 105 ? -2.316 8.901 7.304 1.00 94.06 105 PHE A N 1
ATOM 837 C CA . PHE A 1 105 ? -1.081 9.493 6.798 1.00 94.06 105 PHE A CA 1
ATOM 838 C C . PHE A 1 105 ? -0.364 8.535 5.840 1.00 94.06 105 PHE A C 1
ATOM 840 O O . PHE A 1 105 ? -0.047 8.928 4.719 1.00 94.06 105 PHE A O 1
ATOM 847 N N . VAL A 1 106 ? -0.176 7.272 6.240 1.00 94.50 106 VAL A N 1
ATOM 848 C CA . VAL A 1 106 ? 0.468 6.256 5.388 1.00 94.50 106 VAL A CA 1
ATOM 849 C C . VAL A 1 106 ? -0.317 6.044 4.096 1.00 94.50 106 VAL A C 1
ATOM 851 O O . VAL A 1 106 ? 0.268 6.029 3.014 1.00 94.50 106 VAL A O 1
ATOM 854 N N . TRP A 1 107 ? -1.646 5.967 4.192 1.00 95.81 107 TRP A N 1
ATOM 855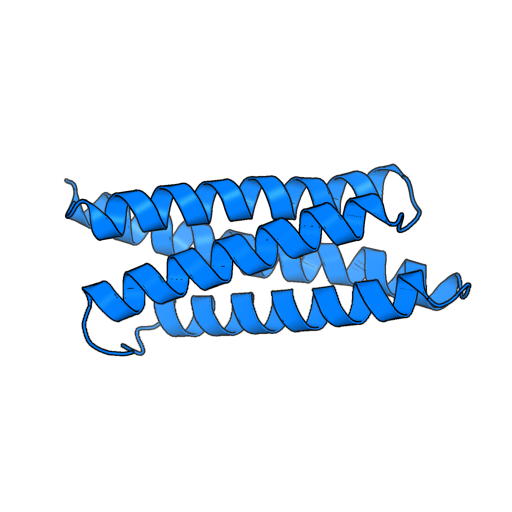 C CA . TRP A 1 107 ? -2.521 5.862 3.029 1.00 95.81 107 TRP A CA 1
ATOM 856 C C . TRP A 1 107 ? -2.392 7.060 2.087 1.00 95.81 107 TRP A C 1
ATOM 858 O O . TRP A 1 107 ? -2.300 6.874 0.878 1.00 95.81 107 TRP A O 1
ATOM 868 N N . GLY A 1 108 ? -2.316 8.281 2.623 1.00 94.69 108 GLY A N 1
ATOM 869 C CA . GLY A 1 108 ? -2.120 9.490 1.823 1.00 94.69 108 GLY A CA 1
ATOM 870 C C . GLY A 1 108 ? -0.782 9.499 1.079 1.00 94.69 108 GLY A C 1
ATOM 871 O O . GLY A 1 108 ? -0.745 9.810 -0.110 1.00 94.69 108 GLY A O 1
ATOM 872 N N . VAL A 1 109 ? 0.307 9.098 1.745 1.00 94.00 109 VAL A N 1
ATOM 873 C CA . VAL A 1 109 ? 1.632 8.950 1.112 1.00 94.00 109 VAL A CA 1
ATOM 874 C C . VAL A 1 109 ? 1.580 7.921 -0.021 1.00 94.00 109 VAL A C 1
ATOM 876 O O . VAL A 1 109 ? 2.088 8.175 -1.114 1.00 94.00 109 VAL A O 1
ATOM 879 N N . TRP A 1 110 ? 0.926 6.782 0.215 1.00 95.06 110 TRP A N 1
ATOM 880 C CA . TRP A 1 110 ? 0.772 5.731 -0.787 1.00 95.06 110 TRP A CA 1
ATOM 881 C C . TRP A 1 110 ? -0.068 6.193 -1.985 1.00 95.06 110 TRP A C 1
ATOM 883 O O . TRP A 1 110 ? 0.334 5.990 -3.129 1.00 95.06 110 TRP A O 1
ATOM 893 N N . LEU A 1 111 ? -1.178 6.899 -1.743 1.00 95.31 111 LEU A N 1
ATOM 894 C CA . LEU A 1 111 ? -2.032 7.457 -2.792 1.00 95.31 111 LEU A CA 1
ATOM 895 C C . LEU A 1 111 ? -1.265 8.436 -3.689 1.00 95.31 111 LEU A C 1
ATOM 897 O O . LEU A 1 111 ? -1.377 8.362 -4.910 1.00 95.31 111 LEU A O 1
ATOM 901 N N . ILE A 1 112 ? -0.463 9.331 -3.104 1.00 94.06 112 ILE A N 1
ATOM 902 C CA . ILE A 1 112 ? 0.373 10.261 -3.877 1.00 94.06 112 ILE A CA 1
ATOM 903 C C . ILE A 1 112 ? 1.355 9.481 -4.754 1.00 94.06 112 ILE A C 1
ATOM 905 O O . ILE A 1 112 ? 1.483 9.771 -5.943 1.00 94.06 112 ILE A O 1
ATOM 909 N N . SER A 1 113 ? 2.007 8.458 -4.198 1.00 93.00 113 SER A N 1
ATOM 910 C CA . SER A 1 113 ? 2.929 7.619 -4.962 1.00 93.00 113 SER A CA 1
ATOM 911 C C . SER A 1 113 ? 2.232 6.929 -6.140 1.00 93.00 113 SER A C 1
ATOM 913 O O . SER A 1 113 ? 2.675 7.075 -7.283 1.00 93.00 113 SER A O 1
ATOM 915 N N . TYR A 1 114 ? 1.076 6.300 -5.905 1.00 93.81 114 TYR A N 1
ATOM 916 C CA . TYR A 1 114 ? 0.248 5.700 -6.953 1.00 93.81 114 TYR A CA 1
ATOM 917 C C . TYR A 1 114 ? -0.104 6.702 -8.062 1.00 93.81 114 TYR A C 1
ATOM 919 O O . TYR A 1 114 ? 0.105 6.416 -9.241 1.00 93.81 114 TYR A O 1
ATOM 927 N N . LEU A 1 115 ? -0.584 7.899 -7.702 1.00 93.25 115 LEU A N 1
ATOM 928 C CA . LEU A 1 115 ? -0.971 8.926 -8.672 1.00 93.25 115 LEU A CA 1
ATOM 929 C C . LEU A 1 115 ? 0.213 9.370 -9.535 1.00 93.25 115 LEU A C 1
ATOM 931 O O . LEU A 1 115 ? 0.070 9.485 -10.751 1.00 93.25 115 LEU A O 1
ATOM 935 N N . THR A 1 116 ? 1.395 9.566 -8.939 1.00 91.25 116 THR A N 1
ATOM 936 C CA . THR A 1 116 ? 2.593 9.919 -9.717 1.00 91.25 116 THR A CA 1
ATOM 937 C C . THR A 1 116 ? 2.964 8.825 -10.719 1.00 91.25 116 THR A C 1
ATOM 939 O O . THR A 1 116 ? 3.266 9.133 -11.871 1.00 91.25 116 THR A O 1
ATOM 942 N N . GLY A 1 117 ? 2.878 7.551 -10.327 1.00 87.31 117 GLY A N 1
ATOM 943 C CA . GLY A 1 117 ? 3.168 6.421 -11.214 1.00 87.31 117 GLY A CA 1
ATOM 944 C C . GLY A 1 117 ? 2.153 6.277 -12.336 1.00 87.31 117 GLY A C 1
ATOM 945 O O . GLY A 1 117 ? 2.523 6.094 -13.495 1.00 87.31 117 GLY A O 1
ATOM 946 N N . PHE A 1 118 ? 0.873 6.431 -12.002 1.00 87.88 118 PHE A N 1
ATOM 947 C CA . PHE A 1 118 ? -0.226 6.373 -12.954 1.00 87.88 118 PHE A CA 1
ATOM 948 C C . PHE A 1 118 ? -0.109 7.464 -14.028 1.00 87.88 118 PHE A C 1
ATOM 950 O O . PHE A 1 118 ? -0.164 7.157 -15.218 1.00 87.88 118 PHE A O 1
ATOM 957 N N . ILE A 1 119 ? 0.148 8.716 -13.630 1.00 88.12 119 ILE A N 1
ATOM 958 C CA . ILE A 1 119 ? 0.331 9.843 -14.562 1.00 88.12 119 ILE A CA 1
ATOM 959 C C . ILE A 1 119 ? 1.544 9.610 -15.474 1.00 88.12 119 ILE A C 1
ATOM 961 O O . ILE A 1 119 ? 1.451 9.784 -16.688 1.00 88.12 119 ILE A O 1
ATOM 965 N N . LEU A 1 120 ? 2.679 9.171 -14.916 1.00 83.56 120 LEU A N 1
ATOM 966 C CA . LEU A 1 120 ? 3.877 8.862 -15.706 1.00 83.56 120 LEU A CA 1
ATOM 967 C C . LEU A 1 120 ? 3.652 7.703 -16.688 1.00 83.56 120 LEU A C 1
ATOM 969 O O . LEU A 1 120 ? 4.234 7.702 -17.772 1.00 83.56 120 LEU A O 1
ATOM 973 N N . GLY A 1 121 ? 2.824 6.724 -16.321 1.00 77.06 121 GLY A N 1
ATOM 974 C CA . GLY A 1 121 ? 2.404 5.639 -17.205 1.00 77.06 121 GLY A CA 1
ATOM 975 C C . GLY A 1 121 ? 1.513 6.131 -18.346 1.00 77.06 121 GLY A C 1
ATOM 976 O O . GLY A 1 121 ? 1.760 5.791 -19.502 1.00 77.06 121 GLY A O 1
ATOM 977 N N . MET A 1 122 ? 0.530 6.983 -18.039 1.00 80.25 122 MET A N 1
ATOM 978 C CA . MET A 1 122 ? -0.363 7.585 -19.034 1.00 80.25 122 MET A CA 1
ATOM 979 C C . MET A 1 122 ? 0.371 8.482 -20.032 1.00 80.25 122 MET A C 1
ATOM 981 O O . MET A 1 122 ? 0.104 8.398 -21.225 1.00 80.25 122 MET A O 1
ATOM 985 N N . ASN A 1 123 ? 1.342 9.279 -19.584 1.00 78.56 123 ASN A N 1
ATOM 986 C CA . ASN A 1 123 ? 2.149 10.129 -20.470 1.00 78.56 123 ASN A CA 1
ATOM 987 C C . ASN A 1 123 ? 3.020 9.338 -21.462 1.00 78.56 123 ASN A C 1
ATOM 989 O O . ASN A 1 123 ? 3.616 9.933 -22.348 1.00 78.56 123 ASN A O 1
ATOM 993 N N . LYS A 1 124 ? 3.147 8.015 -21.302 1.00 68.44 124 LYS A N 1
ATOM 994 C CA . LYS A 1 124 ? 3.829 7.130 -22.260 1.00 68.44 124 LYS A CA 1
ATOM 995 C C . LYS A 1 124 ? 2.864 6.433 -23.229 1.00 68.44 124 LYS A C 1
ATOM 997 O O . LYS A 1 124 ? 3.312 5.624 -24.039 1.00 68.44 124 LYS A O 1
ATOM 1002 N N . LEU A 1 125 ? 1.554 6.657 -23.089 1.00 63.50 125 LEU A N 1
ATOM 1003 C CA . LEU A 1 125 ? 0.508 6.111 -23.961 1.00 63.50 125 LEU A CA 1
ATOM 1004 C C . LEU A 1 125 ? 0.046 7.098 -25.043 1.00 63.50 125 LEU A C 1
ATOM 1006 O O . LEU A 1 125 ? -0.413 6.634 -26.085 1.00 63.50 125 LEU A O 1
ATOM 1010 N N . PHE A 1 126 ? 0.145 8.403 -24.781 1.00 50.69 126 PHE A N 1
ATOM 1011 C CA . PHE A 1 126 ? -0.159 9.499 -25.708 1.00 50.69 126 PHE A CA 1
ATOM 1012 C C . PHE A 1 126 ? 1.135 10.121 -26.233 1.00 50.69 126 PHE A C 1
ATOM 1014 O O . PHE A 1 126 ? 1.105 10.632 -27.373 1.00 50.69 126 PHE A O 1
#

Foldseek 3Di:
DPPLLVQLLVLLVQLLVLLCCLLVVCLVVVHQDPVSLVSLVSSLVSNVVSVVSVCVVVVHQDDDVLSVLSVVLSVLSVVLSVLSVVRNVDPDSVSSVVSSVVSVVSSVSNVVSS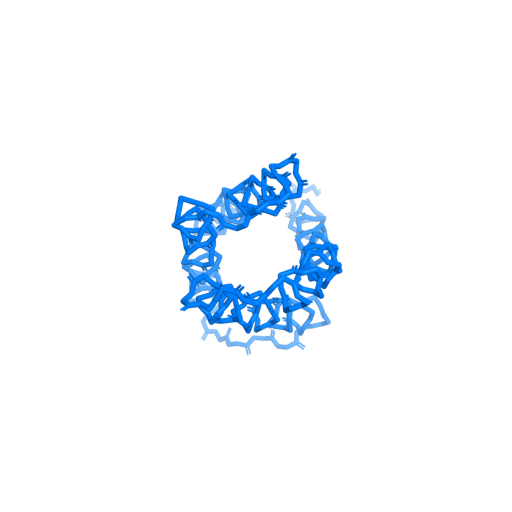VVVVVVVVVVVD